Protein AF-A0A2A3F658-F1 (afdb_monomer_lite)

Secondary structure (DSSP, 8-state):
-PPPTEEEEEEEE---TTHHHHHHHHHHHHEEEEEE---TT--SGGGS---SSGGGGSSHHHHHHTHHHHHHHHHHHHTTS-HHHHHHHHTTSS--------HHHHTTSHHHHHTT-EES-SSTTS---EEPPS---SSS--S--SPPPPTTTTHHHHHHHHHHHT-

Foldseek 3Di:
DDQAQAEPDEAEQADADPVRVVVQVVVVRRHPYYHYDADPVGGCQLVPADPDDPPCCRGPVSCVVCVVVVVVVVCVVCVPDDLVRVVVVCVPPPDDDDDDDDPVRLCPDPVNVVQCQWDWAQAPVDTDTDGADNDDDPPDDDDDPDHDDDVPNCVPVVVVVVVVVVD

pLDDT: mean 71.8, std 11.22, range [46.12, 95.25]

Structure (mmCIF, N/CA/C/O backbone):
data_AF-A0A2A3F658-F1
#
_entry.id   AF-A0A2A3F658-F1
#
loop_
_atom_site.group_PDB
_atom_site.id
_atom_site.type_symbol
_atom_site.label_atom_id
_atom_site.label_alt_id
_atom_site.label_comp_id
_atom_site.label_asym_id
_atom_site.label_entity_id
_atom_site.label_seq_id
_atom_site.pdbx_PDB_ins_code
_atom_site.Cartn_x
_atom_site.Cartn_y
_atom_site.Cartn_z
_atom_site.occupancy
_atom_site.B_iso_or_equiv
_atom_site.auth_seq_id
_atom_site.auth_comp_id
_atom_site.auth_asym_id
_atom_site.auth_atom_id
_atom_site.pdbx_PDB_model_num
ATOM 1 N N . MET A 1 1 ? -5.930 18.871 -30.084 1.00 47.75 1 MET A N 1
ATOM 2 C CA . MET A 1 1 ? -6.547 18.372 -28.836 1.00 47.75 1 MET A CA 1
ATOM 3 C C . MET A 1 1 ? -5.645 17.270 -28.314 1.00 47.75 1 MET A C 1
ATOM 5 O O . MET A 1 1 ? -5.328 16.384 -29.095 1.00 47.75 1 MET A O 1
ATOM 9 N N . SER A 1 2 ? -5.136 17.373 -27.083 1.00 51.62 2 SER A N 1
ATOM 10 C CA . SER A 1 2 ? -4.290 16.317 -26.510 1.00 51.62 2 SER A CA 1
ATOM 11 C C . SER A 1 2 ? -5.181 15.143 -26.131 1.00 51.62 2 SER A C 1
ATOM 13 O O . SER A 1 2 ? -6.055 15.308 -25.285 1.00 51.62 2 SER A O 1
ATOM 15 N N . VAL A 1 3 ? -4.970 13.997 -26.773 1.00 69.88 3 VAL A N 1
ATOM 16 C CA . VAL A 1 3 ? -5.631 12.736 -26.423 1.00 69.88 3 VAL A CA 1
ATOM 17 C C . VAL A 1 3 ? -5.187 12.357 -25.012 1.00 69.88 3 VAL A C 1
ATOM 19 O O . VAL A 1 3 ? -3.986 12.357 -24.723 1.00 69.88 3 VAL A O 1
ATOM 22 N N . LYS A 1 4 ? -6.135 12.110 -24.109 1.00 73.38 4 LYS A N 1
ATOM 23 C CA . LYS A 1 4 ? -5.824 11.617 -22.765 1.00 73.38 4 LYS A CA 1
ATOM 24 C C . LYS A 1 4 ? -5.500 10.121 -22.822 1.00 73.38 4 LYS A C 1
ATOM 26 O O . LYS A 1 4 ? -6.031 9.418 -23.681 1.00 73.38 4 LYS A O 1
ATOM 31 N N . PRO A 1 5 ? -4.677 9.603 -21.894 1.00 74.12 5 PRO A N 1
ATOM 32 C CA . PRO A 1 5 ? -4.229 8.209 -21.927 1.00 74.12 5 PRO A CA 1
ATOM 33 C C . PRO A 1 5 ? -5.343 7.149 -21.956 1.00 74.12 5 PRO A C 1
ATOM 35 O O . PRO A 1 5 ? -5.094 6.048 -22.435 1.00 74.12 5 PRO A O 1
ATOM 38 N N . LEU A 1 6 ? -6.549 7.455 -21.457 1.00 66.75 6 LEU A N 1
ATOM 39 C CA . LEU A 1 6 ? -7.700 6.542 -21.431 1.00 66.75 6 LEU A CA 1
ATOM 40 C C . LEU A 1 6 ? -8.913 7.114 -22.188 1.00 66.75 6 LEU A C 1
ATOM 42 O O . LEU A 1 6 ? -10.060 6.817 -21.839 1.00 66.75 6 LEU A O 1
ATOM 46 N N . ASP A 1 7 ? -8.685 7.940 -23.214 1.00 78.25 7 ASP A N 1
ATOM 47 C CA . ASP A 1 7 ? -9.779 8.431 -24.052 1.00 78.25 7 ASP A CA 1
ATOM 48 C C . ASP A 1 7 ? -10.520 7.271 -24.746 1.00 78.25 7 ASP A C 1
ATOM 50 O O . ASP A 1 7 ? -9.907 6.397 -25.358 1.00 78.25 7 ASP A O 1
ATOM 54 N N . GLY A 1 8 ? -11.852 7.256 -24.630 1.00 76.38 8 GLY A N 1
ATOM 55 C CA . GLY A 1 8 ? -12.723 6.193 -25.152 1.00 76.38 8 GLY A CA 1
ATOM 56 C C . GLY A 1 8 ? -13.027 5.054 -24.169 1.00 76.38 8 GLY A C 1
ATOM 57 O O . GLY A 1 8 ? -13.838 4.186 -24.491 1.00 76.38 8 GLY A O 1
ATOM 58 N N . TYR A 1 9 ? -12.444 5.069 -22.965 1.00 64.19 9 TYR A N 1
ATOM 59 C CA . TYR A 1 9 ? -12.714 4.089 -21.907 1.00 64.19 9 TYR A CA 1
ATOM 60 C C . TYR A 1 9 ? -13.556 4.686 -20.766 1.00 64.19 9 TYR A C 1
ATOM 62 O O . TYR A 1 9 ? -13.434 5.867 -20.427 1.00 64.19 9 TYR A O 1
ATOM 70 N N . ARG A 1 10 ? -14.402 3.845 -20.149 1.00 67.44 10 ARG A N 1
ATOM 71 C CA . ARG A 1 10 ? -15.210 4.170 -18.957 1.00 67.44 10 ARG A CA 1
ATOM 72 C C . ARG A 1 10 ? -14.648 3.420 -17.752 1.00 67.44 10 ARG A C 1
ATOM 74 O O . ARG A 1 10 ? -14.517 2.198 -17.811 1.00 67.44 10 ARG A O 1
ATOM 81 N N . ALA A 1 11 ? -14.328 4.132 -16.676 1.00 63.47 11 ALA A N 1
ATOM 82 C CA . ALA A 1 11 ? -13.833 3.533 -15.439 1.00 63.47 11 ALA A CA 1
ATOM 83 C C . ALA A 1 11 ? -14.964 3.402 -14.408 1.00 63.47 11 ALA A C 1
ATOM 85 O O . ALA A 1 11 ? -15.686 4.366 -14.162 1.00 63.47 11 ALA A O 1
ATOM 86 N N . LEU A 1 12 ? -15.102 2.220 -13.803 1.00 63.62 12 LEU A N 1
ATOM 87 C CA . LEU A 1 12 ? -16.015 1.960 -12.689 1.00 63.62 12 LEU A CA 1
ATOM 88 C C . LEU A 1 12 ? -15.202 1.877 -11.393 1.00 63.62 12 LEU A C 1
ATOM 90 O O . LEU A 1 12 ? -14.385 0.970 -11.243 1.00 63.62 12 LEU A O 1
ATOM 94 N N . ASP A 1 13 ? -15.421 2.819 -10.479 1.00 63.94 13 ASP A N 1
ATOM 95 C CA . ASP A 1 13 ? -14.784 2.848 -9.162 1.00 63.94 13 ASP A CA 1
ATOM 96 C C . ASP A 1 13 ? -15.699 2.203 -8.110 1.00 63.94 13 ASP A C 1
ATOM 98 O O . ASP A 1 13 ? -16.825 2.656 -7.875 1.00 63.94 13 ASP A O 1
ATOM 102 N N . MET A 1 14 ? -15.196 1.128 -7.497 1.00 56.31 14 MET A N 1
ATOM 103 C CA . MET A 1 14 ? -15.868 0.341 -6.457 1.00 56.31 14 MET A CA 1
ATOM 104 C C . MET A 1 14 ? -15.141 0.414 -5.102 1.00 56.31 14 MET A C 1
ATOM 106 O O . MET A 1 14 ? -15.405 -0.402 -4.215 1.00 56.31 14 MET A O 1
ATOM 110 N N . ALA A 1 15 ? -14.184 1.333 -4.940 1.00 59.06 15 ALA A N 1
ATOM 111 C CA . ALA A 1 15 ? -13.450 1.485 -3.692 1.00 59.06 15 ALA A CA 1
ATOM 112 C C . ALA A 1 15 ? -14.335 2.077 -2.579 1.00 59.06 15 ALA A C 1
ATOM 114 O O . ALA A 1 15 ? -15.215 2.900 -2.819 1.00 59.06 15 ALA A O 1
ATOM 115 N N . GLN A 1 16 ? -14.079 1.656 -1.338 1.00 55.81 16 GLN A N 1
ATOM 116 C CA . GLN A 1 16 ? -14.753 2.150 -0.130 1.00 55.81 16 GLN A CA 1
ATOM 117 C C . GLN A 1 16 ? -13.779 3.001 0.703 1.00 55.81 16 GLN A C 1
ATOM 119 O O . GLN A 1 16 ? -12.561 2.806 0.621 1.00 55.81 16 GLN A O 1
ATOM 124 N N . TYR A 1 17 ? -14.293 3.927 1.521 1.00 61.44 17 TYR A N 1
ATOM 125 C CA . TYR A 1 17 ? -13.503 4.881 2.319 1.00 61.44 17 TYR A CA 1
ATOM 126 C C . TYR A 1 17 ? -12.543 5.780 1.495 1.00 61.44 17 TYR A C 1
ATOM 128 O O . TYR A 1 17 ? -12.732 6.015 0.304 1.00 61.44 17 TYR A O 1
ATOM 136 N N . VAL A 1 18 ? -11.498 6.321 2.145 1.00 55.78 18 VAL A N 1
ATOM 137 C CA . VAL A 1 18 ? -10.516 7.304 1.633 1.00 55.78 18 VAL A CA 1
ATOM 138 C C . VAL A 1 18 ? -9.804 6.856 0.343 1.00 55.78 18 VAL A C 1
ATOM 140 O O . VAL A 1 18 ? -9.319 7.700 -0.411 1.00 55.78 18 VAL A O 1
ATOM 143 N N . ALA A 1 19 ? -9.778 5.553 0.049 1.00 49.75 19 ALA A N 1
ATOM 144 C CA . ALA A 1 19 ? -9.217 5.021 -1.190 1.00 49.75 19 ALA A CA 1
ATOM 145 C C . ALA A 1 19 ? -10.041 5.402 -2.439 1.00 49.75 19 ALA A C 1
ATOM 147 O O . ALA A 1 19 ? -9.449 5.634 -3.492 1.00 49.75 19 ALA A O 1
ATOM 148 N N . GLY A 1 20 ? -11.370 5.542 -2.322 1.00 58.75 20 GLY A N 1
ATOM 149 C CA . GLY A 1 20 ? -12.256 5.910 -3.438 1.00 58.75 20 GLY A CA 1
ATOM 150 C C . GLY A 1 20 ? -12.017 7.321 -3.984 1.00 58.75 20 GLY A C 1
ATOM 151 O O . GLY A 1 20 ? -11.736 7.475 -5.171 1.00 58.75 20 GLY A O 1
ATOM 152 N N . PRO A 1 21 ? -12.004 8.375 -3.147 1.00 58.72 21 PRO A N 1
ATOM 153 C CA . PRO A 1 21 ? -11.747 9.735 -3.621 1.00 58.72 21 PRO A CA 1
ATOM 154 C C . PRO A 1 21 ? -10.394 9.911 -4.332 1.00 58.72 21 PRO A C 1
ATOM 156 O O . PRO A 1 21 ? -10.304 10.686 -5.284 1.00 58.72 21 PRO A O 1
ATOM 159 N N . LEU A 1 22 ? -9.351 9.190 -3.900 1.00 57.91 22 LEU A N 1
ATOM 160 C CA . LEU A 1 22 ? -8.010 9.250 -4.497 1.00 57.91 22 LEU A CA 1
ATOM 161 C C . LEU A 1 22 ? -7.914 8.456 -5.807 1.00 57.91 22 LEU A C 1
ATOM 163 O O . LEU A 1 22 ? -7.363 8.967 -6.785 1.00 57.91 22 LEU A O 1
ATOM 167 N N . ALA A 1 23 ? -8.476 7.244 -5.853 1.00 57.06 23 ALA A N 1
ATOM 168 C CA . ALA A 1 23 ? -8.506 6.427 -7.064 1.00 57.06 23 ALA A CA 1
ATOM 169 C C . ALA A 1 23 ? -9.362 7.085 -8.158 1.00 57.06 23 ALA A C 1
ATOM 171 O O . ALA A 1 23 ? -8.894 7.264 -9.286 1.00 57.06 23 ALA A O 1
ATOM 172 N N . GLY A 1 24 ? -10.564 7.553 -7.808 1.00 62.41 24 GLY A N 1
ATOM 173 C CA . GLY A 1 24 ? -11.439 8.296 -8.709 1.00 62.41 24 GLY A CA 1
ATOM 174 C C . GLY A 1 24 ? -10.792 9.575 -9.253 1.00 62.41 24 GLY A C 1
ATOM 175 O O . GLY A 1 24 ? -10.885 9.842 -10.452 1.00 62.41 24 GLY A O 1
ATOM 176 N N . GLN A 1 25 ? -10.072 10.345 -8.422 1.00 66.00 25 GLN A N 1
ATOM 177 C CA . GLN A 1 25 ? -9.337 11.534 -8.885 1.00 66.00 25 GLN A CA 1
ATOM 178 C C . GLN A 1 25 ? -8.201 11.195 -9.851 1.00 66.00 25 GLN A C 1
ATOM 180 O O . GLN A 1 25 ? -8.068 11.857 -10.883 1.00 66.00 25 GLN A O 1
ATOM 185 N N . ALA A 1 26 ? -7.402 10.169 -9.553 1.00 65.44 26 ALA A N 1
ATOM 186 C CA . ALA A 1 26 ? -6.316 9.741 -10.430 1.00 65.44 26 ALA A CA 1
ATOM 187 C C . ALA A 1 26 ? -6.847 9.279 -11.799 1.00 65.44 26 ALA A C 1
ATOM 189 O O . ALA A 1 26 ? -6.307 9.661 -12.839 1.00 65.44 26 ALA A O 1
ATOM 190 N N . LEU A 1 27 ? -7.956 8.531 -11.808 1.00 65.62 27 LEU A N 1
ATOM 191 C CA . LEU A 1 27 ? -8.603 8.052 -13.030 1.00 65.62 27 LEU A CA 1
ATOM 192 C C . LEU A 1 27 ? -9.231 9.189 -13.845 1.00 65.62 27 LEU A C 1
ATOM 194 O O . LEU A 1 27 ? -9.144 9.173 -15.070 1.00 65.62 27 LEU A O 1
ATOM 198 N N . ARG A 1 28 ? -9.790 10.223 -13.202 1.00 64.75 28 ARG A N 1
ATOM 199 C CA . ARG A 1 28 ? -10.422 11.372 -13.883 1.00 64.75 28 ARG A CA 1
ATOM 200 C C . ARG A 1 28 ? -9.450 12.184 -14.744 1.00 64.75 28 ARG A C 1
ATOM 202 O O . ARG A 1 28 ? -9.852 12.807 -15.728 1.00 64.75 28 ARG A O 1
ATOM 209 N N . ASN A 1 29 ? -8.170 12.166 -14.385 1.00 70.12 29 ASN A N 1
ATOM 210 C CA . ASN A 1 29 ? -7.126 12.832 -15.157 1.00 70.12 29 ASN A CA 1
ATOM 211 C C . ASN A 1 29 ? -6.793 12.078 -16.455 1.00 70.12 29 ASN A C 1
ATOM 213 O O . ASN A 1 29 ? -6.355 12.702 -17.420 1.00 70.12 29 ASN A O 1
ATOM 217 N N . GLY A 1 30 ? -7.036 10.763 -16.496 1.00 62.09 30 GLY A N 1
ATOM 218 C CA . GLY A 1 30 ? -6.762 9.907 -17.651 1.00 62.09 30 GLY A CA 1
ATOM 219 C C . GLY A 1 30 ? -7.988 9.525 -18.485 1.00 62.09 30 GLY A C 1
ATOM 220 O O . GLY A 1 30 ? -7.833 9.342 -19.687 1.00 62.09 30 GLY A O 1
ATOM 221 N N . ALA A 1 31 ? -9.174 9.411 -17.876 1.00 60.94 31 ALA A N 1
ATOM 222 C CA . ALA A 1 31 ? -10.381 8.833 -18.477 1.00 60.94 31 ALA A CA 1
ATOM 223 C C . ALA A 1 31 ? -11.374 9.863 -19.027 1.00 60.94 31 ALA A C 1
ATOM 225 O O . ALA A 1 31 ? -11.447 11.008 -18.569 1.00 60.94 31 ALA A O 1
ATOM 226 N N . THR A 1 32 ? -12.180 9.419 -19.996 1.00 59.81 32 THR A N 1
ATOM 227 C CA . THR A 1 32 ? -13.300 10.198 -20.541 1.00 59.81 32 THR A CA 1
ATOM 228 C C . THR A 1 32 ? -14.480 10.240 -19.565 1.00 59.81 32 THR A C 1
ATOM 230 O O . THR A 1 32 ? -15.136 11.273 -19.445 1.00 59.81 32 THR A O 1
ATOM 233 N N . GLU A 1 33 ? -14.723 9.148 -18.828 1.00 66.44 33 GLU A N 1
ATOM 234 C CA . GLU A 1 33 ? -15.826 9.028 -17.867 1.00 66.44 33 GLU A CA 1
ATOM 235 C C . GLU A 1 33 ? -15.440 8.114 -16.691 1.00 66.44 33 GLU A C 1
ATOM 237 O O . GLU A 1 33 ? -14.907 7.019 -16.890 1.00 66.44 33 GLU A O 1
ATOM 242 N N . VAL A 1 34 ? -15.725 8.560 -15.463 1.00 64.12 34 VAL A N 1
ATOM 243 C CA . VAL A 1 34 ? -15.533 7.788 -14.224 1.00 64.12 34 VAL A CA 1
ATOM 244 C C . VAL A 1 34 ? -16.877 7.702 -13.507 1.00 64.12 34 VAL A C 1
ATOM 246 O O . VAL A 1 34 ? -17.480 8.733 -13.209 1.00 64.12 34 VAL A O 1
ATOM 249 N N . ILE A 1 35 ? -17.340 6.482 -13.247 1.00 65.06 35 ILE A N 1
ATOM 250 C CA . ILE A 1 35 ? -18.587 6.184 -12.542 1.00 65.06 35 ILE A CA 1
ATOM 251 C C . ILE A 1 35 ? -18.212 5.629 -11.177 1.00 65.06 35 ILE A C 1
ATOM 253 O O . ILE A 1 35 ? -17.604 4.566 -11.086 1.00 65.06 35 ILE A O 1
ATOM 257 N N . THR A 1 36 ? -18.582 6.338 -10.120 1.00 60.84 36 THR A N 1
ATOM 258 C CA . THR A 1 36 ? -18.416 5.861 -8.747 1.00 60.84 36 THR A CA 1
ATOM 259 C C . THR A 1 36 ? -19.709 5.199 -8.298 1.00 60.84 36 THR A C 1
ATOM 261 O O . THR A 1 36 ? -20.785 5.783 -8.441 1.00 60.84 36 THR A O 1
ATOM 264 N N . THR A 1 37 ? -19.614 3.981 -7.767 1.00 59.59 37 THR A N 1
ATOM 265 C CA . THR A 1 37 ? -20.770 3.266 -7.213 1.00 59.59 37 THR A CA 1
ATOM 266 C C . THR A 1 37 ? -20.625 3.084 -5.718 1.00 59.59 37 THR A C 1
ATOM 268 O O . THR A 1 37 ? -19.628 2.535 -5.256 1.00 59.59 37 THR A O 1
ATOM 271 N N . GLU A 1 38 ? -21.653 3.479 -4.974 1.00 57.50 38 GLU A N 1
ATOM 272 C CA . GLU A 1 38 ? -21.765 3.171 -3.552 1.00 57.50 38 GLU A CA 1
ATOM 273 C C . GLU A 1 38 ? -22.647 1.930 -3.341 1.00 57.50 38 GLU A C 1
ATOM 275 O O . GLU A 1 38 ? -23.589 1.697 -4.111 1.00 57.50 38 GLU A O 1
ATOM 280 N N . PRO A 1 39 ? -22.383 1.117 -2.301 1.00 59.44 39 PRO A N 1
ATOM 281 C CA . PRO A 1 39 ? -23.302 0.062 -1.900 1.00 59.44 39 PRO A CA 1
ATOM 282 C C . PRO A 1 39 ? -24.703 0.639 -1.622 1.00 59.44 39 PRO A C 1
ATOM 284 O O . PRO A 1 39 ? -24.807 1.764 -1.135 1.00 59.44 39 PRO A O 1
ATOM 287 N N . PRO A 1 40 ? -25.797 -0.133 -1.788 1.00 58.28 40 PRO A N 1
ATOM 288 C CA . PRO A 1 40 ? -27.164 0.340 -1.518 1.00 58.28 40 PRO A CA 1
ATOM 289 C C . PRO A 1 40 ? -27.404 0.877 -0.098 1.00 58.28 40 PRO A C 1
ATOM 291 O O . PRO A 1 40 ? -28.419 1.517 0.157 1.00 58.28 40 PRO A O 1
ATOM 294 N N . ARG A 1 41 ? -26.499 0.579 0.844 1.00 57.81 41 ARG A N 1
ATOM 295 C CA . ARG A 1 41 ? -26.544 1.050 2.234 1.00 57.81 41 ARG A CA 1
ATOM 296 C C . ARG A 1 41 ? -25.533 2.172 2.545 1.00 57.81 41 ARG A C 1
ATOM 298 O O . ARG A 1 41 ? -25.347 2.479 3.721 1.00 57.81 41 ARG A O 1
ATOM 305 N N . GLY A 1 42 ? -24.904 2.762 1.526 1.00 57.56 42 GLY A N 1
ATOM 306 C CA . GLY A 1 42 ? -23.843 3.766 1.653 1.00 57.56 42 GLY A CA 1
ATOM 307 C C . GLY A 1 42 ? -22.484 3.178 2.053 1.00 57.56 42 GLY A C 1
ATOM 308 O O . GLY A 1 42 ? -22.331 1.958 2.157 1.00 57.56 42 GLY A O 1
ATOM 309 N N . ASP A 1 43 ? -21.497 4.055 2.270 1.00 59.44 43 ASP A N 1
ATOM 310 C CA . ASP A 1 43 ? -20.168 3.702 2.794 1.00 59.44 43 ASP A CA 1
ATOM 311 C C . ASP A 1 43 ? -20.283 2.928 4.125 1.00 59.44 43 ASP A C 1
ATOM 313 O O . ASP A 1 43 ? -21.189 3.165 4.929 1.00 59.44 43 ASP A O 1
ATOM 317 N N . ALA A 1 44 ? -19.370 1.990 4.384 1.00 55.03 44 ALA A N 1
ATOM 318 C CA . ALA A 1 44 ? -19.403 1.169 5.597 1.00 55.03 44 ALA A CA 1
ATOM 319 C C . ALA A 1 44 ? -18.995 1.960 6.861 1.00 55.03 44 ALA A C 1
ATOM 321 O O . ALA A 1 44 ? -19.272 1.526 7.983 1.00 55.03 44 ALA A O 1
ATOM 322 N N . ALA A 1 45 ? -18.398 3.151 6.700 1.00 51.69 45 ALA A N 1
ATOM 323 C CA . ALA A 1 45 ? -17.961 4.042 7.781 1.00 51.69 45 ALA A CA 1
ATOM 324 C C . ALA A 1 45 ? -19.036 4.345 8.848 1.00 51.69 45 ALA A C 1
ATOM 326 O O . ALA A 1 45 ? -18.736 4.223 10.042 1.00 51.69 45 ALA A O 1
ATOM 327 N N . PRO A 1 46 ? -20.281 4.702 8.475 1.00 51.34 46 PRO A N 1
ATOM 328 C CA . PRO A 1 46 ? -21.379 4.889 9.423 1.00 51.34 46 PRO A CA 1
ATOM 329 C C . PRO A 1 46 ? -21.904 3.606 10.089 1.00 51.34 46 PRO A C 1
ATOM 331 O O . PRO A 1 46 ? -22.608 3.714 11.089 1.00 51.34 46 PRO A O 1
ATOM 334 N N . GLN A 1 47 ? -21.585 2.405 9.589 1.00 49.16 47 GLN A N 1
ATOM 335 C CA . GLN A 1 47 ? -22.178 1.150 10.080 1.00 49.16 47 GLN A CA 1
ATOM 336 C C . GLN A 1 47 ? -21.355 0.435 11.155 1.00 49.16 47 GLN A C 1
ATOM 338 O O . GLN A 1 47 ? -21.831 -0.553 11.709 1.00 49.16 47 GLN A O 1
ATOM 343 N N . ILE A 1 48 ? -20.154 0.922 11.486 1.00 49.09 48 ILE A N 1
ATOM 344 C CA . ILE A 1 48 ? -19.346 0.367 12.579 1.00 49.09 48 ILE A CA 1
ATOM 345 C C . ILE A 1 48 ? -19.968 0.813 13.913 1.00 49.09 48 ILE A C 1
ATOM 347 O O . ILE A 1 48 ? -19.878 2.005 14.253 1.00 49.09 48 ILE A O 1
ATOM 351 N N . PRO A 1 49 ? -20.585 -0.100 14.690 1.00 46.12 49 PRO A N 1
ATOM 352 C CA . PRO A 1 49 ? -21.157 0.248 15.979 1.00 46.12 49 PRO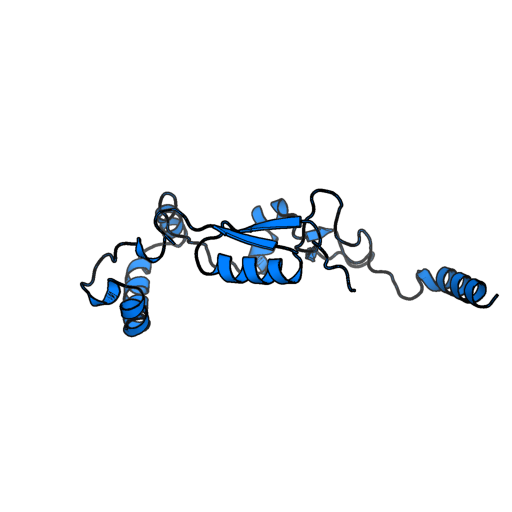 A CA 1
ATOM 353 C C . PRO A 1 49 ? -20.036 0.722 16.900 1.00 46.12 49 PRO A C 1
ATOM 355 O O . PRO A 1 49 ? -18.994 0.077 17.019 1.00 46.12 49 PRO A O 1
ATOM 358 N N . ALA A 1 50 ? -20.244 1.858 17.561 1.00 48.72 50 ALA A N 1
ATOM 359 C CA . ALA A 1 50 ? -19.332 2.334 18.586 1.00 48.72 50 ALA A CA 1
ATOM 360 C C . ALA A 1 50 ? -19.392 1.386 19.787 1.00 48.72 50 ALA A C 1
ATOM 362 O O . ALA A 1 50 ? -20.268 1.500 20.644 1.00 48.72 50 ALA A O 1
ATOM 363 N N . THR A 1 51 ? -18.474 0.433 19.870 1.00 54.38 51 THR A N 1
ATOM 364 C CA . THR A 1 51 ? -18.299 -0.324 21.103 1.00 54.38 51 THR A CA 1
ATOM 365 C C . THR A 1 51 ? -17.635 0.586 22.142 1.00 54.38 51 THR A C 1
ATOM 367 O O . THR A 1 51 ? -16.485 0.981 21.979 1.00 54.38 51 THR A O 1
ATOM 370 N N . ALA A 1 52 ? -18.392 0.885 23.207 1.00 50.78 52 ALA A N 1
ATOM 371 C CA . ALA A 1 52 ? -17.925 1.065 24.592 1.00 50.78 52 ALA A CA 1
ATOM 372 C C . ALA A 1 52 ? -17.883 2.453 25.289 1.00 50.78 52 ALA A C 1
ATOM 374 O O . ALA A 1 52 ? -17.445 2.480 26.434 1.00 50.78 52 ALA A O 1
ATOM 375 N N . ALA A 1 53 ? -18.415 3.577 24.774 1.00 51.78 53 ALA A N 1
ATOM 376 C CA . ALA A 1 53 ? -18.430 4.818 25.597 1.00 51.78 53 ALA A CA 1
ATOM 377 C C . ALA A 1 53 ? -19.568 5.835 25.343 1.00 51.78 53 ALA A C 1
ATOM 379 O O . ALA A 1 53 ? -19.340 7.047 25.299 1.00 51.78 53 ALA A O 1
ATOM 380 N N . GLY A 1 54 ? -20.818 5.378 25.222 1.00 59.97 54 GLY A N 1
ATOM 381 C CA . GLY A 1 54 ? -21.975 6.277 25.089 1.00 59.97 54 GLY A CA 1
ATOM 382 C C . GLY A 1 54 ? -21.938 7.148 23.821 1.00 59.97 54 GLY A C 1
ATOM 383 O O . GLY A 1 54 ? -21.271 6.811 22.845 1.00 59.97 54 GLY A O 1
ATOM 384 N N . LYS A 1 55 ? -22.655 8.285 23.821 1.00 64.25 55 LYS A N 1
ATOM 385 C CA . LYS A 1 55 ? -22.772 9.175 22.642 1.00 64.25 55 LYS A CA 1
ATOM 386 C C . LYS A 1 55 ? -21.431 9.748 22.151 1.00 64.25 55 LYS A C 1
ATOM 388 O O . LYS A 1 55 ? -21.341 10.137 20.996 1.00 64.25 55 LYS A O 1
ATOM 393 N N . ARG A 1 56 ? -20.388 9.751 22.993 1.00 72.50 56 ARG A N 1
ATOM 394 C CA . ARG A 1 56 ? -19.088 10.402 22.737 1.00 72.50 56 ARG A CA 1
ATOM 395 C C . ARG A 1 56 ? -18.338 9.854 21.520 1.00 72.50 56 ARG A C 1
ATOM 397 O O . ARG A 1 56 ? -17.583 10.587 20.897 1.00 72.50 56 ARG A O 1
ATOM 404 N N . PHE A 1 57 ? -18.566 8.589 21.160 1.00 75.69 57 PHE A N 1
ATOM 405 C CA . PHE A 1 57 ? -17.968 7.959 19.974 1.00 75.69 57 PHE A CA 1
ATOM 406 C C . PHE A 1 57 ? -19.019 7.394 19.009 1.00 75.69 57 PHE A C 1
ATOM 408 O O . PHE A 1 57 ? -18.681 6.575 18.152 1.00 75.69 57 PHE A O 1
ATOM 415 N N . ALA A 1 58 ? -20.292 7.772 19.164 1.00 72.56 58 ALA A N 1
ATOM 416 C CA . ALA A 1 58 ? -21.399 7.162 18.429 1.00 72.56 58 ALA A CA 1
ATOM 417 C C . ALA A 1 58 ? -21.345 7.457 16.924 1.00 72.56 58 ALA A C 1
ATOM 419 O O . ALA A 1 58 ? -21.657 6.579 16.124 1.00 72.56 58 ALA A O 1
ATOM 420 N N . ASP A 1 59 ? -20.888 8.650 16.548 1.00 73.81 59 ASP A N 1
ATOM 421 C CA . ASP A 1 59 ? -20.837 9.119 15.166 1.00 73.81 59 ASP A CA 1
ATOM 422 C C . ASP A 1 59 ? -19.435 9.641 14.777 1.00 73.81 59 ASP A C 1
ATOM 424 O O . ASP A 1 59 ? -18.589 9.877 15.649 1.00 73.81 59 ASP A O 1
ATOM 428 N N . PRO A 1 60 ? -19.151 9.802 13.470 1.00 67.44 60 PRO A N 1
ATOM 429 C CA . PRO A 1 60 ? -17.847 10.259 12.994 1.00 67.44 60 PRO A CA 1
ATOM 430 C C . PRO A 1 60 ? -17.410 11.630 13.524 1.00 67.44 60 PRO A C 1
ATOM 432 O O . PRO A 1 60 ? -16.222 11.807 13.794 1.00 67.44 60 PRO A O 1
ATOM 435 N N . LEU A 1 61 ? -18.337 12.579 13.693 1.00 78.06 61 LEU A N 1
ATOM 436 C CA . LEU A 1 61 ? -18.011 13.930 14.150 1.00 78.06 61 LEU A CA 1
ATOM 437 C C . LEU A 1 61 ? -17.603 13.903 15.623 1.00 78.06 61 LEU A C 1
ATOM 439 O O . LEU A 1 61 ? -16.511 14.358 15.960 1.00 78.06 61 LEU A O 1
ATOM 443 N N . SER A 1 62 ? -18.404 13.255 16.470 1.00 75.19 62 SER A N 1
ATOM 444 C CA . SER A 1 62 ? -18.079 13.089 17.890 1.00 75.19 62 SER A CA 1
ATOM 445 C C . SER A 1 62 ? -16.739 12.359 18.086 1.00 75.19 62 SER A C 1
ATOM 447 O O . SER A 1 62 ? -15.950 12.713 18.961 1.00 75.19 62 SER A O 1
ATOM 449 N N . ARG A 1 63 ? -16.407 11.372 17.237 1.00 76.44 63 ARG A N 1
ATOM 450 C CA . ARG A 1 63 ? -15.089 10.702 17.264 1.00 76.44 63 ARG A CA 1
ATOM 451 C C . ARG A 1 63 ? -13.941 11.644 16.911 1.00 76.44 63 ARG A C 1
ATOM 453 O O . ARG A 1 63 ? -12.879 11.531 17.516 1.00 76.44 63 ARG A O 1
ATOM 460 N N . ALA A 1 64 ? -14.132 12.533 15.940 1.00 74.69 64 ALA A N 1
ATOM 461 C CA . ALA A 1 64 ? -13.117 13.505 15.549 1.00 74.69 64 ALA A CA 1
ATOM 462 C C . ALA A 1 64 ? -12.852 14.512 16.679 1.00 74.69 64 ALA A C 1
ATOM 464 O O . 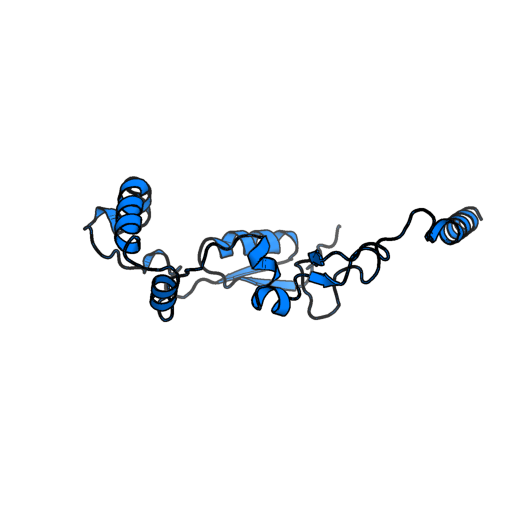ALA A 1 64 ? -11.696 14.748 17.030 1.00 74.69 64 ALA A O 1
ATOM 465 N N . GLU A 1 65 ? -13.914 15.027 17.305 1.00 85.31 65 GLU A N 1
ATOM 466 C CA . GLU A 1 65 ? -13.829 15.944 18.449 1.00 85.31 65 GLU A CA 1
ATOM 467 C C . GLU A 1 65 ? -13.135 15.302 19.660 1.00 85.31 65 GLU A C 1
ATOM 469 O O . GLU A 1 65 ? -12.378 15.960 20.372 1.00 85.31 65 GLU A O 1
ATOM 474 N N . ASN A 1 66 ? -13.328 13.994 19.858 1.00 80.62 66 ASN A N 1
ATOM 475 C CA . ASN A 1 66 ? -12.789 13.245 20.995 1.00 80.62 66 ASN A CA 1
ATOM 476 C C . ASN A 1 66 ? -11.617 12.315 20.615 1.00 80.62 66 ASN A C 1
ATOM 478 O O . ASN A 1 66 ? -11.308 11.363 21.338 1.00 80.62 66 ASN A O 1
ATOM 482 N N . ASN A 1 67 ? -10.929 12.576 19.495 1.00 78.69 67 ASN A N 1
ATOM 483 C CA . ASN A 1 67 ? -9.936 11.654 18.924 1.00 78.69 67 ASN A CA 1
ATOM 484 C C . ASN A 1 67 ? -8.781 11.320 19.888 1.00 78.69 67 ASN A C 1
ATOM 486 O O . ASN A 1 67 ? -8.261 10.203 19.892 1.00 78.69 67 ASN A O 1
ATOM 490 N N . ARG A 1 68 ? -8.384 12.271 20.742 1.00 83.06 68 ARG A N 1
ATOM 491 C CA . ARG A 1 68 ? -7.314 12.059 21.727 1.00 83.06 68 ARG A CA 1
ATOM 492 C C . ARG A 1 68 ? -7.688 11.002 22.770 1.00 83.06 68 ARG A C 1
ATOM 494 O O . ARG A 1 68 ? -6.873 10.129 23.054 1.00 83.06 68 ARG A O 1
ATOM 501 N N . GLU A 1 69 ? -8.901 11.076 23.316 1.00 83.12 69 GLU A N 1
ATOM 502 C CA . GLU A 1 69 ? -9.418 10.093 24.279 1.00 83.12 69 GLU A CA 1
ATOM 503 C C . GLU A 1 69 ? -9.621 8.740 23.589 1.00 83.12 69 GLU A C 1
ATOM 505 O O . GLU A 1 69 ? -9.108 7.729 24.059 1.00 83.12 69 GLU A O 1
ATOM 510 N N . LEU A 1 70 ? -10.231 8.739 22.397 1.00 75.88 70 LEU A N 1
ATOM 511 C CA . LEU A 1 70 ? -10.432 7.528 21.596 1.00 75.88 70 LEU A CA 1
ATOM 512 C C . LEU A 1 70 ? -9.111 6.807 21.268 1.00 75.88 70 LEU A C 1
ATOM 514 O O . LEU A 1 70 ? -9.042 5.579 21.286 1.00 75.88 70 LEU A O 1
ATOM 518 N N . THR A 1 71 ? -8.048 7.557 20.972 1.00 73.06 71 THR A N 1
ATOM 519 C CA . THR A 1 71 ? -6.711 7.002 20.713 1.00 73.06 71 THR A CA 1
ATOM 520 C C . THR A 1 71 ? -6.083 6.418 21.977 1.00 73.06 71 THR A C 1
ATOM 522 O O . THR A 1 71 ? -5.450 5.362 21.906 1.00 73.06 71 THR A O 1
ATOM 525 N N . ALA A 1 72 ? -6.268 7.062 23.132 1.00 76.62 72 ALA A N 1
ATOM 526 C CA . ALA A 1 72 ? -5.782 6.549 24.411 1.00 76.62 72 ALA A CA 1
ATOM 527 C C . ALA A 1 72 ? -6.495 5.244 24.800 1.00 76.62 72 ALA A C 1
ATOM 529 O O . ALA A 1 72 ? -5.829 4.281 25.185 1.00 76.62 72 ALA A O 1
ATOM 530 N N . ASP A 1 73 ? -7.817 5.184 24.619 1.00 77.69 73 ASP A N 1
ATOM 531 C CA . ASP A 1 73 ? -8.617 3.980 24.859 1.00 77.69 73 ASP A CA 1
ATOM 532 C C . ASP A 1 73 ? -8.177 2.833 23.946 1.00 77.69 73 ASP A C 1
ATOM 534 O O . ASP A 1 73 ? -7.862 1.750 24.434 1.00 77.69 73 ASP A O 1
ATOM 538 N N . ARG A 1 74 ? -8.041 3.083 22.635 1.00 76.31 74 ARG A N 1
ATOM 539 C CA . ARG A 1 74 ? -7.529 2.086 21.678 1.00 76.31 74 ARG A CA 1
ATOM 540 C C . ARG A 1 74 ? -6.138 1.595 22.065 1.00 76.31 74 ARG A C 1
ATOM 542 O O . ARG A 1 74 ? -5.915 0.391 22.119 1.00 76.31 74 ARG A O 1
ATOM 549 N N . THR A 1 75 ? -5.220 2.509 22.376 1.00 73.62 75 THR A N 1
ATOM 550 C CA . THR A 1 75 ? -3.862 2.151 22.812 1.00 73.62 75 THR A CA 1
ATOM 551 C C . THR A 1 75 ? -3.903 1.247 24.038 1.00 73.62 75 THR A C 1
ATOM 553 O O . THR A 1 75 ? -3.225 0.226 24.061 1.00 73.62 75 THR A O 1
ATOM 556 N N . ARG A 1 76 ? -4.730 1.574 25.039 1.00 79.00 76 ARG A N 1
ATOM 557 C CA . ARG A 1 76 ? -4.895 0.745 26.237 1.00 79.00 76 ARG A CA 1
ATOM 558 C C . ARG A 1 76 ? -5.460 -0.635 25.902 1.00 79.00 76 ARG A C 1
ATOM 560 O O . ARG A 1 76 ? -4.959 -1.617 26.435 1.00 79.00 76 ARG A O 1
ATOM 567 N N . THR A 1 77 ? -6.476 -0.713 25.045 1.00 76.62 77 THR A N 1
ATOM 568 C CA . THR A 1 77 ? -7.077 -1.985 24.622 1.00 76.62 77 THR A CA 1
ATOM 569 C C . THR A 1 77 ? -6.057 -2.876 23.922 1.00 76.62 77 THR A C 1
ATOM 571 O O . THR A 1 77 ? -5.942 -4.045 24.266 1.00 76.62 77 THR A O 1
ATOM 574 N N . PHE A 1 78 ? -5.281 -2.330 22.983 1.00 77.31 78 PHE A N 1
ATOM 575 C CA . PHE A 1 78 ? -4.307 -3.106 22.213 1.00 77.31 78 PHE A CA 1
ATOM 576 C C . PHE A 1 78 ? -2.980 -3.350 22.948 1.00 77.31 78 PHE A C 1
ATOM 578 O O . PHE A 1 78 ? -2.236 -4.235 22.545 1.00 77.31 78 PHE A O 1
ATOM 585 N N . ALA A 1 79 ? -2.683 -2.638 24.042 1.00 76.62 79 ALA A N 1
ATOM 586 C CA . ALA A 1 79 ? -1.427 -2.797 24.786 1.00 76.62 79 ALA A CA 1
ATOM 587 C C . ALA A 1 79 ? -1.196 -4.217 25.338 1.00 76.62 79 ALA A C 1
ATOM 589 O O . ALA A 1 79 ? -0.052 -4.597 25.571 1.00 76.62 79 ALA A O 1
ATOM 590 N N . GLY A 1 80 ? -2.267 -4.986 25.563 1.00 80.69 80 GLY A N 1
ATOM 591 C CA . GLY A 1 80 ? -2.198 -6.371 26.037 1.00 80.69 80 GLY A CA 1
ATOM 592 C C . GLY A 1 80 ? -2.157 -7.432 24.934 1.00 80.69 80 GLY A C 1
ATOM 593 O O . GLY A 1 80 ? -2.138 -8.614 25.262 1.00 80.69 80 GLY A O 1
ATOM 594 N N . HIS A 1 81 ? -2.171 -7.036 23.658 1.00 79.88 81 HIS A N 1
ATOM 595 C CA . HIS A 1 81 ? -2.260 -7.951 22.521 1.00 79.88 81 HIS A CA 1
ATOM 596 C C . HIS A 1 81 ? -1.057 -7.807 21.596 1.00 79.88 81 HIS A C 1
ATOM 598 O O . HIS A 1 81 ? -0.571 -6.708 21.324 1.00 79.88 81 HIS A O 1
ATOM 604 N N . SER A 1 82 ? -0.593 -8.933 21.064 1.00 86.69 82 SER A N 1
ATOM 605 C CA . SER A 1 82 ? 0.370 -8.927 19.969 1.00 86.69 82 SER A CA 1
ATOM 606 C C . SER A 1 82 ? -0.268 -8.415 18.670 1.00 86.69 82 SER A C 1
ATOM 608 O O . SER A 1 82 ? -1.494 -8.378 18.500 1.00 86.69 82 SER A O 1
ATOM 610 N N . VAL A 1 83 ? 0.582 -8.026 17.717 1.00 78.38 83 VAL A N 1
ATOM 611 C CA . VAL A 1 83 ? 0.140 -7.623 16.374 1.00 78.38 83 VAL A CA 1
ATOM 612 C C . VAL A 1 83 ? -0.565 -8.787 15.671 1.00 78.38 83 VAL A C 1
ATOM 614 O O . VAL A 1 83 ? -1.620 -8.581 15.087 1.00 78.38 83 VAL A O 1
ATOM 617 N N . GLU A 1 84 ? -0.047 -10.010 15.780 1.00 84.94 84 GLU A N 1
AT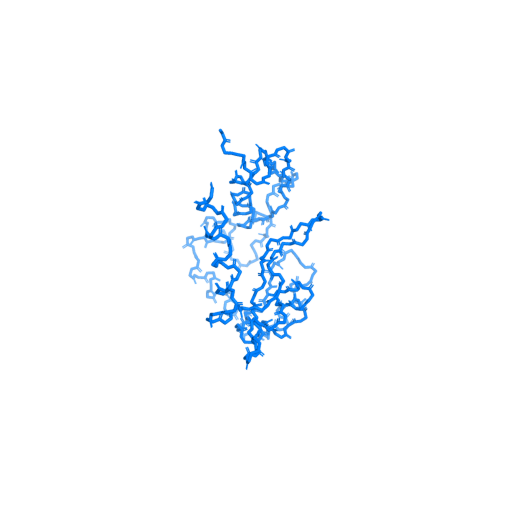OM 618 C CA . GLU A 1 84 ? -0.625 -11.222 15.185 1.00 84.94 84 GLU A CA 1
ATOM 619 C C . GLU A 1 84 ? -2.015 -11.522 15.726 1.00 84.94 84 GLU A C 1
ATOM 621 O O . GLU A 1 84 ? -2.927 -11.753 14.939 1.00 84.94 84 GLU A O 1
ATOM 626 N N . GLU A 1 85 ? -2.205 -11.463 17.044 1.00 82.75 85 GLU A N 1
ATOM 627 C CA . GLU A 1 85 ? -3.531 -11.638 17.646 1.00 82.75 85 GLU A CA 1
ATOM 628 C C . GLU A 1 85 ? -4.499 -10.561 17.153 1.00 82.75 85 GLU A C 1
ATOM 630 O O . GLU A 1 85 ? -5.640 -10.858 16.809 1.00 82.75 85 GLU A O 1
ATOM 635 N N . SER A 1 86 ? -4.030 -9.317 17.045 1.00 76.69 86 SER A N 1
ATOM 636 C CA . SER A 1 86 ? -4.837 -8.196 16.556 1.00 76.69 86 SER A CA 1
ATOM 637 C C . SER A 1 86 ? -5.241 -8.363 15.085 1.00 76.69 86 SER A C 1
ATOM 639 O O . SER A 1 86 ? -6.382 -8.078 14.724 1.00 76.69 86 SER A O 1
ATOM 641 N N . LEU A 1 87 ? -4.331 -8.855 14.238 1.00 78.56 87 LEU A N 1
ATOM 642 C CA . LEU A 1 87 ? -4.605 -9.158 12.831 1.00 78.56 87 LEU A CA 1
ATOM 643 C C . LEU A 1 87 ? -5.505 -10.387 12.677 1.00 78.56 87 LEU A C 1
ATOM 645 O O . LEU A 1 87 ? -6.378 -10.409 11.816 1.00 78.56 87 LEU A O 1
ATOM 649 N N . GLN A 1 88 ? -5.340 -11.403 13.521 1.00 82.00 88 GLN A N 1
ATOM 650 C CA . GLN A 1 88 ? -6.214 -12.573 13.518 1.00 82.00 88 GLN A CA 1
ATOM 651 C C . GLN A 1 88 ? -7.642 -12.201 13.932 1.00 82.00 88 GLN A C 1
ATOM 653 O O . GLN A 1 88 ? -8.596 -12.727 13.367 1.00 82.00 88 GLN A O 1
ATOM 658 N N . LEU A 1 89 ? -7.795 -11.271 14.881 1.00 73.31 89 LEU A N 1
ATOM 659 C CA . LEU A 1 89 ? -9.093 -10.738 15.299 1.00 73.31 89 LEU A CA 1
ATOM 660 C C . LEU A 1 89 ? -9.768 -9.896 14.212 1.00 73.31 89 LEU A C 1
ATOM 662 O O . LEU A 1 89 ? -10.996 -9.852 14.160 1.00 73.31 89 LEU A O 1
ATOM 666 N N . SER A 1 90 ? -9.002 -9.221 13.348 1.00 68.81 90 SER A N 1
ATOM 667 C CA . SER A 1 90 ? -9.588 -8.468 12.236 1.00 68.81 90 SER A CA 1
ATOM 668 C C . SER A 1 90 ? -10.037 -9.377 11.088 1.00 68.81 90 SER A C 1
ATOM 670 O O . SER A 1 90 ? -10.995 -9.032 10.390 1.00 68.81 90 SER A O 1
ATOM 672 N N . GLN A 1 91 ? -9.417 -10.551 10.913 1.00 72.94 91 GLN A N 1
ATOM 673 C CA . GLN A 1 91 ? -9.841 -11.548 9.925 1.00 72.94 91 GLN A CA 1
ATOM 674 C C . GLN A 1 91 ? -11.276 -12.024 10.209 1.00 72.94 91 GLN A C 1
ATOM 676 O O . GLN A 1 91 ? -11.588 -12.524 11.285 1.00 72.94 91 GLN A O 1
ATOM 681 N N . GLY A 1 92 ? -12.170 -11.867 9.229 1.00 64.94 92 GLY A N 1
ATOM 682 C CA . GLY A 1 92 ? -13.597 -12.195 9.373 1.00 64.94 92 GLY A CA 1
ATOM 683 C C . GLY A 1 92 ? -14.468 -11.045 9.893 1.00 64.94 92 GLY A C 1
ATOM 684 O O . GLY A 1 92 ? -15.682 -11.205 10.011 1.00 64.94 92 GLY A O 1
ATOM 685 N N . THR A 1 93 ? -13.880 -9.874 10.148 1.00 68.00 93 THR A N 1
ATOM 686 C CA . THR A 1 93 ? -14.609 -8.622 10.396 1.00 68.00 93 THR A CA 1
ATOM 687 C C . THR A 1 93 ? -14.501 -7.690 9.186 1.00 68.00 93 THR A C 1
ATOM 689 O O . THR A 1 93 ? -13.723 -7.928 8.265 1.00 68.00 93 THR A O 1
ATOM 692 N N . SER A 1 94 ? -15.252 -6.588 9.184 1.00 64.56 94 SER A N 1
ATOM 693 C CA . SER A 1 94 ? -15.094 -5.515 8.193 1.00 64.56 94 SER A CA 1
ATOM 694 C C . SER A 1 94 ? -13.952 -4.540 8.529 1.00 64.56 94 SER A C 1
ATOM 696 O O . SER A 1 94 ? -13.856 -3.478 7.915 1.00 64.56 94 SER A O 1
ATOM 698 N N . LEU A 1 95 ? -13.116 -4.842 9.530 1.00 64.50 95 LEU A N 1
ATOM 699 C CA . LEU A 1 95 ? -12.016 -3.973 9.941 1.00 64.50 95 LEU A CA 1
ATOM 700 C C . LEU A 1 95 ? -10.794 -4.198 9.051 1.00 64.50 95 LEU A C 1
ATOM 702 O O . LEU A 1 95 ? -10.221 -5.285 9.009 1.00 64.50 95 LEU A O 1
ATOM 706 N N . MET A 1 96 ? -10.362 -3.133 8.381 1.00 67.88 96 MET A N 1
ATOM 707 C CA . MET A 1 96 ? -9.087 -3.111 7.672 1.00 67.88 96 MET A CA 1
ATOM 708 C C . MET A 1 96 ? -7.964 -2.881 8.680 1.00 67.88 96 MET A C 1
ATOM 710 O O . MET A 1 96 ? -7.848 -1.799 9.256 1.00 67.88 96 MET A O 1
ATOM 714 N N . ALA A 1 97 ? -7.138 -3.899 8.891 1.00 67.88 97 ALA A N 1
ATOM 715 C CA . ALA A 1 97 ? -5.952 -3.818 9.728 1.00 67.88 97 ALA A CA 1
ATOM 716 C C . ALA A 1 97 ? -4.768 -4.449 8.998 1.00 67.88 97 ALA A C 1
ATOM 718 O O . ALA A 1 97 ? -4.916 -5.432 8.275 1.00 67.88 97 ALA A O 1
ATOM 719 N N . THR A 1 98 ? -3.591 -3.866 9.193 1.00 74.31 98 THR A N 1
ATOM 720 C CA . THR A 1 98 ? -2.330 -4.386 8.673 1.00 74.31 98 THR A CA 1
ATOM 721 C C . THR A 1 98 ? -1.219 -4.129 9.680 1.00 74.31 98 THR A C 1
ATOM 723 O O . THR A 1 98 ? -1.336 -3.264 10.553 1.00 74.31 98 THR A O 1
ATOM 726 N N . ARG A 1 99 ? -0.130 -4.882 9.558 1.00 79.88 99 ARG A N 1
ATOM 727 C CA . ARG A 1 99 ? 1.107 -4.606 10.279 1.00 79.88 99 ARG A CA 1
ATOM 728 C C . ARG A 1 99 ? 1.772 -3.368 9.681 1.00 79.88 99 ARG A C 1
ATOM 730 O O . ARG A 1 99 ? 1.844 -3.218 8.465 1.00 79.88 99 ARG A O 1
ATOM 737 N N . ILE A 1 100 ? 2.331 -2.518 10.537 1.00 75.19 100 ILE A N 1
ATOM 738 C CA . ILE A 1 100 ? 3.278 -1.491 10.095 1.00 75.19 100 ILE A CA 1
ATOM 739 C C . ILE A 1 100 ? 4.611 -2.190 9.812 1.00 75.19 100 ILE A C 1
ATOM 741 O O . ILE A 1 100 ? 5.267 -2.669 10.736 1.00 75.19 100 ILE A O 1
ATOM 745 N N . THR A 1 101 ? 4.980 -2.289 8.539 1.00 70.56 101 THR A N 1
ATOM 746 C CA . THR A 1 101 ? 6.224 -2.916 8.069 1.00 70.56 101 THR A CA 1
ATOM 747 C C . THR A 1 101 ? 7.227 -1.859 7.623 1.00 70.56 101 THR A C 1
ATOM 749 O O . THR A 1 101 ? 6.851 -0.880 6.972 1.00 70.56 101 THR A O 1
ATOM 752 N N . GLY A 1 102 ? 8.507 -2.053 7.948 1.00 71.94 102 GLY A N 1
ATOM 753 C CA . GLY A 1 102 ? 9.578 -1.202 7.438 1.00 71.94 102 GLY A CA 1
ATOM 754 C C . GLY A 1 102 ? 9.821 -1.447 5.950 1.00 71.94 102 GLY A C 1
ATOM 755 O O . GLY A 1 102 ? 9.548 -2.530 5.438 1.00 71.94 102 GLY A O 1
ATOM 756 N N . ILE A 1 103 ? 10.374 -0.458 5.242 1.00 74.06 103 ILE A N 1
ATOM 757 C CA . ILE A 1 103 ? 10.669 -0.587 3.804 1.00 74.06 103 ILE A CA 1
ATOM 758 C C . ILE A 1 103 ? 11.606 -1.765 3.496 1.00 74.06 103 ILE A C 1
ATOM 760 O O . ILE A 1 103 ? 11.463 -2.410 2.464 1.00 74.06 103 ILE A O 1
ATOM 764 N N . THR A 1 104 ? 12.530 -2.073 4.408 1.00 77.88 104 THR A N 1
ATOM 765 C CA . THR A 1 104 ? 13.453 -3.211 4.304 1.00 77.88 104 THR A CA 1
ATOM 766 C C . THR A 1 104 ? 12.750 -4.553 4.416 1.00 77.88 104 THR A C 1
ATOM 768 O O . THR A 1 104 ? 13.212 -5.516 3.826 1.00 77.88 104 THR A O 1
ATOM 771 N N . ASP A 1 105 ? 11.633 -4.611 5.134 1.00 76.62 105 ASP A N 1
ATOM 772 C CA . ASP A 1 105 ? 10.875 -5.846 5.315 1.00 76.62 105 ASP A CA 1
ATOM 773 C C . ASP A 1 105 ? 9.884 -6.030 4.163 1.00 76.62 105 ASP A C 1
ATOM 775 O O . ASP A 1 105 ? 9.643 -7.146 3.717 1.00 76.62 105 ASP A O 1
ATOM 779 N N . VAL A 1 106 ? 9.336 -4.922 3.644 1.00 79.88 106 VAL A N 1
ATOM 780 C CA . VAL A 1 106 ? 8.362 -4.911 2.540 1.00 79.88 106 VAL A CA 1
ATOM 781 C C . VAL A 1 106 ? 8.919 -5.586 1.288 1.00 79.88 106 VAL A C 1
ATOM 783 O O . VAL A 1 106 ? 8.202 -6.366 0.662 1.00 79.88 106 VAL A O 1
ATOM 786 N N . VAL A 1 107 ? 10.183 -5.315 0.940 1.00 79.19 107 VAL A N 1
ATOM 787 C CA . VAL A 1 107 ? 10.813 -5.790 -0.309 1.00 79.19 107 VAL A CA 1
ATOM 788 C C . VAL A 1 107 ? 11.025 -7.302 -0.386 1.00 79.19 107 VAL A C 1
ATOM 790 O O . VAL A 1 107 ? 11.349 -7.804 -1.464 1.00 79.19 107 VAL A O 1
ATOM 793 N N . ASP A 1 108 ? 10.864 -7.999 0.737 1.00 77.81 108 ASP A N 1
ATOM 794 C CA . ASP A 1 108 ? 11.024 -9.447 0.849 1.00 77.81 108 ASP A CA 1
ATOM 795 C C . ASP A 1 108 ? 9.700 -10.136 1.257 1.00 77.81 108 ASP A C 1
ATOM 797 O O . ASP A 1 108 ? 9.684 -11.308 1.632 1.00 77.81 108 ASP A O 1
ATOM 801 N N . THR A 1 109 ? 8.565 -9.424 1.188 1.00 80.06 109 THR A N 1
ATOM 802 C CA . THR A 1 109 ? 7.238 -10.023 1.418 1.00 80.06 109 THR A CA 1
ATOM 803 C C . THR A 1 109 ? 6.708 -10.742 0.171 1.00 80.06 109 THR A C 1
ATOM 805 O O . THR A 1 109 ? 6.908 -10.252 -0.941 1.00 80.06 109 THR A O 1
ATOM 808 N N . PRO A 1 110 ? 5.922 -11.831 0.319 1.00 81.62 110 PRO A N 1
ATOM 809 C CA . PRO A 1 110 ? 5.309 -12.520 -0.822 1.00 81.62 110 PRO A CA 1
ATOM 810 C C . PRO A 1 110 ? 4.460 -11.598 -1.704 1.00 81.62 110 PRO A C 1
ATOM 812 O O . PRO A 1 110 ? 4.540 -11.654 -2.924 1.00 81.62 110 PRO A O 1
ATOM 815 N N . VAL A 1 111 ? 3.710 -10.678 -1.088 1.00 78.31 111 VAL A N 1
ATOM 816 C CA . VAL A 1 111 ? 2.874 -9.693 -1.794 1.00 78.31 111 VAL A CA 1
ATOM 817 C C . VAL A 1 111 ? 3.713 -8.778 -2.690 1.00 78.31 111 VAL A C 1
ATOM 819 O O . VAL A 1 111 ? 3.239 -8.336 -3.736 1.00 78.31 111 VAL A O 1
ATOM 822 N N . PHE A 1 112 ? 4.949 -8.473 -2.298 1.00 78.12 112 PHE A N 1
ATOM 823 C CA . PHE A 1 112 ? 5.839 -7.619 -3.075 1.00 78.12 112 PHE A CA 1
ATOM 824 C C . PHE A 1 112 ? 6.344 -8.322 -4.345 1.00 78.12 112 PHE A C 1
ATOM 826 O O . PHE A 1 112 ? 6.384 -7.705 -5.415 1.00 78.12 112 PHE A O 1
ATOM 833 N N . ASP A 1 113 ? 6.624 -9.624 -4.244 1.00 76.19 113 ASP A N 1
ATOM 834 C CA . ASP A 1 113 ? 7.015 -10.476 -5.371 1.00 76.19 113 ASP A CA 1
ATOM 835 C C . ASP A 1 113 ? 5.826 -10.811 -6.289 1.00 76.19 113 ASP A C 1
ATOM 837 O O . ASP A 1 113 ? 5.922 -10.661 -7.508 1.00 76.19 113 ASP A O 1
ATOM 841 N N . GLU A 1 114 ? 4.677 -11.196 -5.721 1.00 80.00 114 GLU A N 1
ATOM 842 C CA . GLU A 1 114 ? 3.438 -11.503 -6.455 1.00 80.00 114 GLU A CA 1
ATOM 843 C C . GLU A 1 114 ? 2.976 -10.322 -7.311 1.00 80.00 114 GLU A C 1
ATOM 845 O O . GLU A 1 114 ? 2.590 -10.478 -8.471 1.00 80.00 114 GLU A O 1
ATOM 850 N N . ASN A 1 115 ? 3.068 -9.113 -6.758 1.00 75.31 115 ASN A N 1
ATOM 851 C CA . ASN A 1 115 ? 2.723 -7.888 -7.465 1.00 75.31 115 ASN A CA 1
ATOM 852 C C . ASN A 1 115 ? 3.870 -7.345 -8.318 1.00 75.31 115 ASN A C 1
ATOM 854 O O . ASN A 1 115 ? 3.781 -6.200 -8.763 1.00 75.31 115 ASN A O 1
ATOM 858 N N . GLN A 1 116 ? 4.920 -8.137 -8.567 1.00 71.38 116 GLN A N 1
ATOM 859 C CA . GLN A 1 116 ? 6.061 -7.828 -9.436 1.00 71.38 116 GLN A CA 1
ATOM 860 C C . GLN A 1 116 ? 6.548 -6.382 -9.274 1.00 71.38 116 GLN A C 1
ATOM 862 O O . GLN A 1 116 ? 6.796 -5.680 -10.258 1.00 71.38 116 GLN A O 1
ATOM 867 N N . PHE A 1 117 ? 6.632 -5.907 -8.027 1.00 73.06 117 PHE A N 1
ATOM 868 C CA . PHE A 1 117 ? 7.004 -4.521 -7.759 1.00 73.06 117 PHE A CA 1
ATOM 869 C C . PHE A 1 117 ? 8.473 -4.252 -8.061 1.00 73.06 117 PHE A C 1
ATOM 871 O O . PHE A 1 117 ? 8.854 -3.090 -8.127 1.00 73.06 117 PHE A O 1
ATOM 878 N N . VAL A 1 118 ? 9.289 -5.284 -8.280 1.00 68.69 118 VAL A N 1
ATOM 879 C CA . VAL A 1 118 ? 10.691 -5.168 -8.679 1.00 68.69 118 VAL A CA 1
ATOM 880 C C . VAL A 1 118 ? 10.959 -6.018 -9.912 1.00 68.69 118 VAL A C 1
ATOM 882 O O . VAL A 1 118 ? 10.688 -7.217 -9.913 1.00 68.69 118 VAL A O 1
ATOM 885 N N . LEU A 1 119 ? 11.571 -5.412 -10.933 1.00 62.03 119 LEU A N 1
ATOM 886 C CA . LEU A 1 119 ? 12.289 -6.163 -11.961 1.00 62.03 119 LEU A CA 1
ATOM 887 C C . LEU A 1 119 ? 13.783 -6.216 -11.638 1.00 62.03 119 LEU A C 1
ATOM 889 O O . LEU A 1 119 ? 14.347 -5.334 -10.983 1.00 62.03 119 LEU A O 1
ATOM 893 N N . GLY A 1 120 ? 14.415 -7.302 -12.081 1.00 59.66 120 GLY A N 1
ATOM 894 C CA . GLY A 1 120 ? 15.826 -7.563 -11.852 1.00 59.66 120 GLY A CA 1
ATOM 895 C C . GLY A 1 120 ? 16.717 -6.438 -12.375 1.00 59.66 120 GLY A C 1
ATOM 896 O O . GLY A 1 120 ? 16.645 -6.067 -13.537 1.00 59.66 120 GLY A O 1
ATOM 897 N N . SER A 1 121 ? 17.600 -5.968 -11.495 1.00 58.59 121 SER A N 1
ATOM 898 C CA . SER A 1 121 ? 18.889 -5.354 -11.799 1.00 58.59 121 SER A CA 1
ATOM 899 C C . SER A 1 121 ? 18.889 -4.219 -12.838 1.00 58.59 121 SER A C 1
ATOM 901 O O . SER A 1 121 ? 19.149 -4.426 -14.017 1.00 58.59 121 SER A O 1
ATOM 903 N N . ALA A 1 122 ? 18.728 -2.976 -12.375 1.00 61.91 122 ALA A N 1
ATOM 904 C CA . ALA A 1 122 ? 18.744 -1.788 -13.236 1.00 61.91 122 ALA A CA 1
ATOM 905 C C . ALA A 1 122 ? 20.098 -1.484 -13.922 1.00 61.91 122 ALA A C 1
ATOM 907 O O . ALA A 1 122 ? 20.134 -0.663 -14.836 1.00 61.91 122 ALA A O 1
ATOM 908 N N . HIS A 1 123 ? 21.226 -2.088 -13.515 1.00 69.44 123 HIS A N 1
ATOM 909 C CA . HIS A 1 123 ? 22.560 -1.700 -14.003 1.00 69.44 123 HIS A CA 1
ATOM 910 C C . HIS A 1 123 ? 23.506 -2.896 -14.222 1.00 69.44 123 HIS A C 1
ATOM 912 O O . HIS A 1 123 ? 23.765 -3.659 -13.290 1.00 69.44 123 HIS A O 1
ATOM 918 N N . LYS A 1 124 ? 24.101 -3.021 -15.425 1.00 70.12 124 LYS A N 1
ATOM 919 C CA . LYS A 1 124 ? 24.898 -4.199 -15.863 1.00 70.12 124 LYS A CA 1
ATOM 920 C C . LYS A 1 124 ? 25.995 -4.598 -14.873 1.00 70.12 124 LYS A C 1
ATOM 922 O O . LYS A 1 124 ? 26.209 -5.774 -14.610 1.00 70.12 124 LYS A O 1
ATOM 927 N N . ARG A 1 125 ? 26.699 -3.605 -14.319 1.00 75.75 125 ARG A N 1
ATOM 928 C CA . ARG A 1 125 ? 27.815 -3.804 -13.371 1.00 75.75 125 ARG A CA 1
ATOM 929 C C . ARG A 1 125 ? 27.421 -3.803 -11.893 1.00 75.75 125 ARG A C 1
ATOM 931 O O . ARG A 1 125 ? 28.256 -4.108 -11.048 1.00 75.75 125 ARG A O 1
ATOM 938 N N . ARG A 1 126 ? 26.203 -3.371 -11.562 1.00 72.81 126 ARG A N 1
ATOM 939 C CA . ARG A 1 126 ? 25.759 -3.161 -10.177 1.00 72.81 126 ARG A CA 1
ATOM 940 C C . ARG A 1 126 ? 24.314 -3.609 -10.047 1.00 72.81 126 ARG A C 1
ATOM 942 O O . ARG A 1 126 ? 23.413 -2.778 -10.175 1.00 72.81 126 ARG A O 1
ATOM 949 N N . PRO A 1 127 ? 24.085 -4.909 -9.825 1.00 70.88 127 PRO A N 1
ATOM 950 C CA . PRO A 1 127 ? 22.734 -5.387 -9.705 1.00 70.88 127 PRO A CA 1
ATOM 951 C C . PRO A 1 127 ? 22.039 -4.783 -8.495 1.00 70.88 127 PRO A C 1
ATOM 953 O O . PRO A 1 127 ? 22.541 -4.844 -7.376 1.00 70.88 127 PRO A O 1
ATOM 956 N N . ALA A 1 128 ? 20.886 -4.171 -8.748 1.00 74.62 128 ALA A N 1
ATOM 957 C CA . ALA A 1 128 ? 20.051 -3.537 -7.743 1.00 74.62 128 ALA A CA 1
ATOM 958 C C . ALA A 1 128 ? 18.578 -3.824 -8.042 1.00 74.62 128 ALA A C 1
ATOM 960 O O . ALA A 1 128 ? 18.148 -3.736 -9.195 1.00 74.62 128 ALA A O 1
ATOM 961 N N . LYS A 1 129 ? 17.810 -4.152 -6.999 1.00 73.06 129 LYS A N 1
ATOM 962 C CA . LYS A 1 129 ? 16.347 -4.182 -7.065 1.00 73.06 129 LYS A CA 1
ATOM 963 C C . LYS A 1 129 ? 15.868 -2.750 -7.348 1.00 73.06 129 LYS A C 1
ATOM 965 O O . LYS A 1 129 ? 16.212 -1.840 -6.597 1.00 73.06 129 LYS A O 1
ATOM 970 N N . SER A 1 130 ? 15.110 -2.548 -8.422 1.00 74.44 130 SER A N 1
ATOM 971 C CA . SER A 1 130 ? 14.483 -1.259 -8.738 1.00 74.44 130 SER A CA 1
ATOM 972 C C . SER A 1 130 ? 12.970 -1.426 -8.767 1.00 74.44 130 SER A C 1
ATOM 974 O O . SER A 1 130 ? 12.508 -2.417 -9.341 1.00 74.44 130 SER A O 1
ATOM 976 N N . PRO A 1 131 ? 12.194 -0.485 -8.197 1.00 75.12 131 PRO A N 1
ATOM 977 C CA . PRO A 1 131 ? 10.749 -0.528 -8.313 1.00 75.12 131 PRO A CA 1
ATOM 978 C C . PRO A 1 131 ? 10.324 -0.452 -9.785 1.00 75.12 131 PRO A C 1
ATOM 980 O O . PRO A 1 131 ? 10.911 0.294 -10.574 1.00 75.12 131 PRO A O 1
ATOM 983 N N . TRP A 1 132 ? 9.315 -1.238 -10.146 1.00 76.44 132 TRP A N 1
ATOM 984 C CA . TRP A 1 132 ? 8.700 -1.235 -11.467 1.00 76.44 132 TRP A CA 1
ATOM 985 C C . TRP A 1 132 ? 7.639 -0.139 -11.587 1.00 76.44 132 TRP A C 1
ATOM 987 O O . TRP A 1 132 ? 7.204 0.455 -10.596 1.00 76.44 132 TRP A O 1
ATOM 997 N N . THR A 1 133 ? 7.191 0.131 -12.814 1.00 77.31 133 THR A N 1
ATOM 998 C CA . THR A 1 133 ? 6.071 1.045 -13.039 1.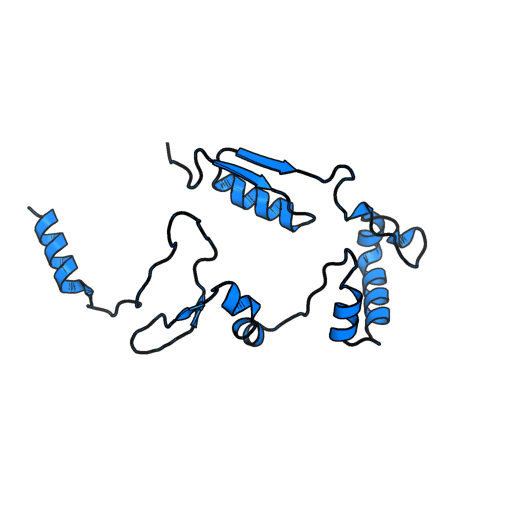00 77.31 133 THR A CA 1
ATOM 999 C C . THR A 1 133 ? 4.811 0.496 -12.362 1.00 77.31 133 THR A C 1
ATOM 1001 O O . THR A 1 133 ? 4.427 -0.640 -12.647 1.00 77.31 133 THR A O 1
ATOM 1004 N N . PRO A 1 134 ? 4.123 1.279 -11.510 1.00 75.75 134 PRO A N 1
ATOM 1005 C CA . PRO A 1 134 ? 2.953 0.790 -10.778 1.00 75.75 134 PRO A CA 1
ATOM 1006 C C . PRO A 1 134 ? 1.735 0.558 -11.684 1.00 75.75 134 PRO A C 1
ATOM 1008 O O . PRO A 1 134 ? 0.826 -0.187 -11.325 1.00 75.75 134 PRO A O 1
ATOM 1011 N N . ALA A 1 135 ? 1.699 1.197 -12.858 1.00 78.31 135 ALA A N 1
ATOM 1012 C CA . ALA A 1 135 ? 0.630 1.019 -13.830 1.00 78.31 135 ALA A CA 1
ATOM 1013 C C . ALA A 1 135 ? 0.736 -0.345 -14.527 1.00 78.31 135 ALA A C 1
ATOM 1015 O O . ALA A 1 135 ? 1.806 -0.743 -14.986 1.00 78.31 135 ALA A O 1
ATOM 1016 N N . ARG A 1 136 ? -0.405 -1.027 -14.659 1.00 76.44 136 ARG A N 1
ATOM 1017 C CA . ARG A 1 136 ? -0.545 -2.292 -15.389 1.00 76.44 136 ARG A CA 1
ATOM 1018 C C . ARG A 1 136 ? -1.575 -2.125 -16.497 1.00 76.44 136 ARG A C 1
ATOM 1020 O O . ARG A 1 136 ? -2.597 -1.476 -16.284 1.00 76.44 136 ARG A O 1
ATOM 1027 N N . THR A 1 137 ? -1.330 -2.738 -17.653 1.00 78.25 137 THR A N 1
ATOM 1028 C CA . THR A 1 137 ? -2.367 -2.910 -18.680 1.00 78.25 137 THR A CA 1
ATOM 1029 C C . THR A 1 137 ? -2.563 -4.383 -18.997 1.00 78.25 137 THR A C 1
ATOM 1031 O O . THR A 1 137 ? -1.710 -5.217 -18.701 1.00 78.25 137 THR A O 1
ATOM 1034 N N . ASN A 1 138 ? -3.709 -4.692 -19.594 1.00 81.38 138 ASN A N 1
ATOM 1035 C CA . ASN A 1 138 ? -4.036 -6.021 -20.098 1.00 81.38 138 ASN A CA 1
ATOM 1036 C C . ASN A 1 138 ? -3.527 -6.267 -21.529 1.00 81.38 138 ASN A C 1
ATOM 1038 O O . ASN A 1 138 ? -3.509 -7.413 -21.967 1.00 81.38 138 ASN A O 1
ATOM 1042 N N . SER A 1 139 ? -3.169 -5.213 -22.266 1.00 83.56 139 SER A N 1
ATOM 1043 C CA . SER A 1 139 ? -2.888 -5.272 -23.702 1.00 83.56 139 SER A CA 1
ATOM 1044 C C . SER A 1 139 ? -1.404 -5.146 -24.041 1.00 83.56 139 SER A C 1
ATOM 1046 O O . SER A 1 139 ? -0.991 -5.608 -25.102 1.00 83.56 139 SER A O 1
ATOM 1048 N N . CYS A 1 140 ? -0.589 -4.565 -23.158 1.00 77.88 140 CYS A N 1
ATOM 1049 C CA . CYS A 1 140 ? 0.859 -4.505 -23.322 1.00 77.88 140 CYS A CA 1
ATOM 1050 C C . CYS A 1 140 ? 1.611 -4.433 -21.984 1.00 77.88 140 CYS A C 1
ATOM 1052 O O . CYS A 1 140 ? 1.087 -4.018 -20.945 1.00 77.88 140 CYS A O 1
ATOM 1054 N N . ALA A 1 141 ? 2.886 -4.816 -22.008 1.00 73.44 141 ALA A N 1
ATOM 1055 C CA . ALA A 1 141 ? 3.781 -4.500 -20.906 1.00 73.44 141 ALA A CA 1
ATOM 1056 C C . ALA A 1 141 ? 4.018 -2.979 -20.866 1.00 73.44 141 ALA A C 1
ATOM 1058 O O . ALA A 1 141 ? 4.282 -2.361 -21.896 1.00 73.44 141 ALA A O 1
ATOM 1059 N N . ILE A 1 142 ? 3.922 -2.384 -19.675 1.00 75.50 142 ILE A N 1
ATOM 1060 C CA . ILE A 1 142 ? 4.363 -1.009 -19.419 1.00 75.50 142 ILE A CA 1
ATOM 1061 C C . ILE A 1 142 ? 5.710 -1.081 -18.706 1.00 75.50 142 ILE A C 1
ATOM 1063 O O . ILE A 1 142 ? 5.866 -1.863 -17.769 1.00 75.50 142 ILE A O 1
ATOM 1067 N N . GLY A 1 143 ? 6.642 -0.235 -19.143 1.00 72.06 143 GLY A N 1
ATOM 1068 C CA . GLY A 1 143 ? 7.979 -0.086 -18.577 1.00 72.06 143 GLY A CA 1
ATOM 1069 C C . GLY A 1 143 ? 9.061 -0.344 -19.621 1.00 72.06 143 GLY A C 1
ATOM 1070 O O . GLY A 1 143 ? 8.791 -0.896 -20.684 1.00 72.06 143 GLY A O 1
ATOM 1071 N N . ALA A 1 144 ? 10.279 0.106 -19.332 1.00 69.31 144 ALA A N 1
ATOM 1072 C CA . ALA A 1 144 ? 11.438 -0.202 -20.157 1.00 69.31 144 ALA A CA 1
ATOM 1073 C C . ALA A 1 144 ? 12.064 -1.500 -19.647 1.00 69.31 144 ALA A C 1
ATOM 1075 O O . ALA A 1 144 ? 12.496 -1.565 -18.494 1.00 69.31 144 ALA A O 1
ATOM 1076 N N . ASP A 1 145 ? 12.102 -2.527 -20.489 1.00 64.69 145 ASP A N 1
ATOM 1077 C CA . ASP A 1 145 ? 12.902 -3.712 -20.245 1.00 64.69 145 ASP A CA 1
ATOM 1078 C C . ASP A 1 145 ? 14.351 -3.438 -20.662 1.00 64.69 145 ASP A C 1
ATOM 1080 O O . ASP A 1 145 ? 14.646 -2.958 -21.754 1.00 64.69 145 ASP A O 1
ATOM 1084 N N . GLY A 1 146 ? 15.291 -3.702 -19.760 1.00 69.56 146 GLY A N 1
ATOM 1085 C CA . GLY A 1 146 ? 16.708 -3.610 -20.074 1.00 69.56 146 GLY A CA 1
ATOM 1086 C C . GLY A 1 146 ? 17.527 -2.824 -19.069 1.00 69.56 146 GLY A C 1
ATOM 1087 O O . GLY A 1 146 ? 17.084 -2.411 -18.000 1.00 69.56 146 GLY A O 1
ATOM 1088 N N . TRP A 1 147 ? 18.794 -2.685 -19.424 1.00 75.19 147 TRP A N 1
ATOM 1089 C CA . TRP A 1 147 ? 19.806 -2.121 -18.557 1.00 75.19 147 TRP A CA 1
ATOM 1090 C C . TRP A 1 147 ? 19.871 -0.609 -18.698 1.00 75.19 147 TRP A C 1
ATOM 1092 O O . TRP A 1 147 ? 19.817 -0.093 -19.814 1.00 75.19 147 TRP A O 1
ATOM 1102 N N . THR A 1 148 ? 20.111 0.084 -17.583 1.00 79.44 148 THR A N 1
ATOM 1103 C CA . THR A 1 148 ? 20.532 1.486 -17.628 1.00 79.44 148 THR A CA 1
ATOM 1104 C C . THR A 1 148 ? 21.777 1.582 -18.518 1.00 79.44 148 THR A C 1
ATOM 1106 O O . THR A 1 148 ? 22.761 0.884 -18.239 1.00 79.44 148 THR A O 1
ATOM 1109 N N . PRO A 1 149 ? 21.738 2.387 -19.592 1.00 83.00 149 PRO A N 1
ATOM 1110 C CA . PRO A 1 149 ? 22.867 2.540 -20.499 1.00 83.00 149 PRO A CA 1
ATOM 1111 C C . PRO A 1 149 ? 24.077 3.144 -19.795 1.00 83.00 149 PRO A C 1
ATOM 1113 O O . PRO A 1 149 ? 23.928 3.999 -18.919 1.00 83.00 149 PRO A O 1
ATOM 1116 N N . GLU A 1 150 ? 25.277 2.748 -20.211 1.00 85.25 150 GLU A N 1
ATOM 1117 C CA . GLU A 1 150 ? 26.489 3.448 -19.795 1.00 85.25 150 GLU A CA 1
ATOM 1118 C C . GLU A 1 150 ? 26.757 4.673 -20.678 1.00 85.25 150 GLU A C 1
ATOM 1120 O O . GLU A 1 150 ? 26.269 4.802 -21.806 1.00 85.25 150 GLU A O 1
ATOM 1125 N N . VAL A 1 151 ? 27.569 5.595 -20.155 1.00 87.56 151 VAL A N 1
ATOM 1126 C CA . VAL A 1 151 ? 28.045 6.742 -20.930 1.00 87.56 151 VAL A CA 1
ATOM 1127 C C . VAL A 1 151 ? 28.794 6.227 -22.159 1.00 87.56 151 VAL A C 1
ATOM 1129 O O . VAL A 1 151 ? 29.816 5.557 -22.037 1.00 87.56 151 VAL A O 1
ATOM 1132 N N . GLY A 1 152 ? 28.284 6.567 -23.343 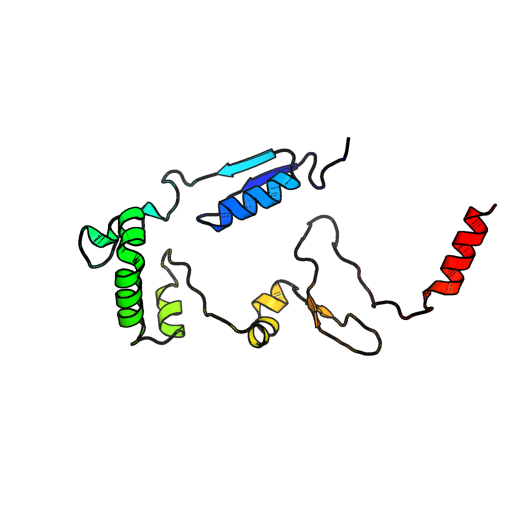1.00 88.56 152 GLY A N 1
ATOM 1133 C CA . GLY A 1 152 ? 28.875 6.193 -24.628 1.00 88.56 152 GLY A CA 1
ATOM 1134 C C . GLY A 1 152 ? 28.235 4.989 -25.326 1.00 88.56 152 GLY A C 1
ATOM 1135 O O . GLY A 1 152 ? 28.528 4.800 -26.505 1.00 88.56 152 GLY A O 1
ATOM 1136 N N . ASP A 1 153 ? 27.325 4.243 -24.678 1.00 88.12 153 ASP A N 1
ATOM 1137 C CA . ASP A 1 153 ? 26.715 3.023 -25.249 1.00 88.12 153 ASP A CA 1
ATOM 1138 C C . ASP A 1 153 ? 26.047 3.265 -26.620 1.00 88.12 153 ASP A C 1
ATOM 1140 O O . ASP A 1 153 ? 26.117 2.405 -27.494 1.00 88.12 153 ASP A O 1
ATOM 1144 N N . TYR A 1 154 ? 25.479 4.455 -26.845 1.00 90.38 154 TYR A N 1
ATOM 1145 C CA . TYR A 1 154 ? 24.759 4.804 -28.082 1.00 90.38 154 TYR A CA 1
ATOM 1146 C C . TYR A 1 154 ? 25.417 5.914 -28.907 1.00 90.38 154 TYR A C 1
ATOM 1148 O O . TYR A 1 154 ? 24.792 6.474 -29.804 1.00 90.38 154 TYR A O 1
ATOM 1156 N N . GLY A 1 155 ? 26.673 6.274 -28.621 1.00 92.50 155 GLY A N 1
ATOM 1157 C CA . GLY A 1 155 ? 27.319 7.425 -29.269 1.00 92.50 155 GLY A CA 1
ATOM 1158 C C . GLY A 1 155 ? 27.397 7.306 -30.797 1.00 92.50 155 GLY A C 1
ATOM 1159 O O . GLY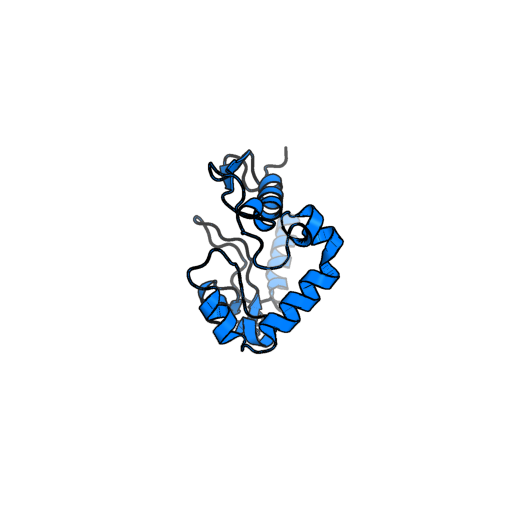 A 1 155 ? 27.147 8.279 -31.504 1.00 92.50 155 GLY A O 1
ATOM 1160 N N . ARG A 1 156 ? 27.691 6.103 -31.312 1.00 92.12 156 ARG A N 1
ATOM 1161 C CA . ARG A 1 156 ? 27.755 5.842 -32.762 1.00 92.12 156 ARG A CA 1
ATOM 1162 C C . ARG A 1 156 ? 26.381 5.885 -33.425 1.00 92.12 156 ARG A C 1
ATOM 1164 O O . ARG A 1 156 ? 26.249 6.478 -34.491 1.00 92.12 156 ARG A O 1
ATOM 1171 N N . ASP A 1 157 ? 25.378 5.301 -32.782 1.00 92.75 157 ASP A N 1
ATOM 1172 C CA . ASP A 1 157 ? 24.018 5.247 -33.322 1.00 92.75 157 ASP A CA 1
ATOM 1173 C C . ASP A 1 157 ? 23.397 6.648 -33.361 1.00 92.75 157 ASP A C 1
ATOM 1175 O O . ASP A 1 157 ? 22.801 7.042 -34.361 1.00 92.75 157 ASP A O 1
ATOM 1179 N N . LEU A 1 158 ? 23.618 7.449 -32.313 1.00 92.44 158 LEU A N 1
ATOM 1180 C CA . LEU A 1 158 ? 23.174 8.842 -32.267 1.00 92.44 158 LEU A CA 1
ATOM 1181 C C . LEU A 1 158 ? 23.871 9.705 -33.325 1.00 92.44 158 LEU A C 1
ATOM 1183 O O . LEU A 1 158 ? 23.206 10.515 -33.965 1.00 92.44 158 LEU A O 1
ATOM 1187 N N . ALA A 1 159 ? 25.176 9.518 -33.548 1.00 92.75 159 ALA A N 1
ATOM 1188 C CA . ALA A 1 159 ? 25.891 10.224 -34.611 1.00 92.75 159 ALA A CA 1
ATOM 1189 C C . ALA A 1 159 ? 25.304 9.904 -35.998 1.00 92.75 159 ALA A C 1
ATOM 1191 O O . ALA A 1 159 ? 25.042 10.816 -36.776 1.00 92.75 159 ALA A O 1
ATOM 1192 N N . ALA A 1 160 ? 24.997 8.631 -36.270 1.00 93.12 160 ALA A N 1
ATOM 1193 C CA . ALA A 1 160 ? 24.365 8.222 -37.524 1.00 93.12 160 ALA A CA 1
ATOM 1194 C C . ALA A 1 160 ? 22.965 8.838 -37.719 1.00 93.12 160 ALA A C 1
ATOM 1196 O O . ALA A 1 160 ? 22.608 9.216 -38.835 1.00 93.12 160 ALA A O 1
ATOM 1197 N N . VAL A 1 161 ? 22.176 8.974 -36.645 1.00 93.38 161 VAL A N 1
ATOM 1198 C CA . VAL A 1 161 ? 20.871 9.660 -36.690 1.00 93.38 161 VAL A CA 1
ATOM 1199 C C . VAL A 1 161 ? 21.042 11.148 -37.000 1.00 93.38 161 VAL A C 1
ATOM 1201 O O . VAL A 1 161 ? 20.312 11.680 -37.833 1.00 93.38 161 VAL A O 1
ATOM 1204 N N . VAL A 1 162 ? 22.012 11.817 -36.373 1.00 94.38 162 VAL A N 1
ATOM 1205 C CA . VAL A 1 162 ? 22.306 13.236 -36.635 1.00 94.38 162 VAL A CA 1
ATOM 1206 C C . VAL A 1 162 ? 22.715 13.450 -38.094 1.00 94.38 162 VAL A C 1
ATOM 1208 O O . VAL A 1 162 ? 22.172 14.337 -38.751 1.00 94.38 162 VAL A O 1
ATOM 1211 N N . ASP A 1 163 ? 23.595 12.600 -38.626 1.00 95.25 163 ASP A N 1
ATOM 1212 C CA . ASP A 1 163 ? 24.028 12.658 -40.027 1.00 95.25 163 ASP A CA 1
ATOM 1213 C C . ASP A 1 163 ? 22.879 12.407 -41.015 1.00 95.25 163 ASP A C 1
ATOM 1215 O O . ASP A 1 163 ? 22.882 12.949 -42.121 1.00 95.25 163 ASP A O 1
ATOM 1219 N N . TRP A 1 164 ? 21.899 11.574 -40.647 1.00 93.06 164 TRP A N 1
ATOM 1220 C CA . TRP A 1 164 ? 20.700 11.343 -41.455 1.00 93.06 164 TRP A CA 1
ATOM 1221 C C . TRP A 1 164 ? 19.766 12.557 -41.461 1.00 93.06 164 TRP A C 1
ATOM 1223 O O . TRP A 1 164 ? 19.291 12.931 -42.527 1.00 93.06 164 TRP A O 1
ATOM 1233 N N . ILE A 1 165 ? 19.546 13.195 -40.306 1.00 92.19 165 ILE A N 1
ATOM 1234 C CA . ILE A 1 165 ? 18.714 14.407 -40.193 1.00 92.19 165 ILE A CA 1
ATOM 1235 C C . ILE A 1 165 ? 19.334 15.588 -40.959 1.00 92.19 165 ILE A C 1
ATOM 1237 O O . ILE A 1 165 ? 18.613 16.463 -41.429 1.00 92.19 165 ILE A O 1
ATOM 1241 N N . ALA A 1 166 ? 20.662 15.634 -41.073 1.00 89.94 166 ALA A N 1
ATOM 1242 C CA . ALA A 1 166 ? 21.382 16.717 -41.740 1.00 89.94 166 ALA A CA 1
ATOM 1243 C C . ALA A 1 166 ? 21.367 16.652 -43.284 1.00 89.94 166 ALA A C 1
ATOM 1245 O O . ALA A 1 166 ? 21.917 17.554 -43.921 1.00 89.94 166 ALA A O 1
ATOM 1246 N N . LYS A 1 167 ? 20.787 15.604 -43.883 1.00 79.88 167 LYS A N 1
ATOM 1247 C CA . LYS A 1 167 ? 20.636 15.431 -45.339 1.00 79.88 167 LYS A CA 1
ATOM 1248 C C . LYS A 1 167 ? 19.252 15.854 -45.809 1.00 79.88 167 LYS A C 1
ATOM 1250 O O . LYS A 1 167 ? 19.190 16.426 -46.919 1.00 79.88 167 LYS A O 1
#

Sequence (167 aa):
MSVKPLDGYRALDMAQYVAGPLAGQALRNGATEVITTEPPRGDAAPQIPATAAGKRFADPLSRAENNRELTADRTRTFAGHSVEESLQLSQGTSLMATRITGITDVVDTPVFDENQFVLGSAHKRRPAKSPWTPARTNSCAIGADGWTPEVGDYGRDLAAVVDWIAK

Radius of gyration: 24.71 Å; chains: 1; bounding box: 56×31×72 Å